Protein AF-A0A1F5DKH7-F1 (afdb_monomer_lite)

Structure (mmCIF, N/CA/C/O backbone):
data_AF-A0A1F5DKH7-F1
#
_entry.id   AF-A0A1F5DKH7-F1
#
loop_
_atom_site.group_PDB
_atom_site.id
_atom_site.type_symbol
_atom_site.label_atom_id
_atom_site.label_alt_id
_atom_site.label_comp_id
_atom_site.label_asym_id
_atom_site.label_entity_id
_atom_site.label_seq_id
_atom_site.pdbx_PDB_ins_code
_atom_site.Cartn_x
_atom_site.Cartn_y
_atom_site.Cartn_z
_atom_site.occupancy
_atom_site.B_iso_or_equiv
_atom_site.auth_seq_id
_atom_site.auth_comp_id
_atom_site.auth_asym_id
_atom_site.auth_atom_id
_atom_site.pdbx_PDB_model_num
ATOM 1 N N . MET A 1 1 ? 33.934 -6.579 -40.779 1.00 61.19 1 MET A N 1
ATOM 2 C CA . MET A 1 1 ? 34.399 -6.782 -39.389 1.00 61.19 1 MET A CA 1
ATOM 3 C C . MET A 1 1 ? 33.948 -5.652 -38.459 1.00 61.19 1 MET A C 1
ATOM 5 O O . MET A 1 1 ? 33.273 -5.940 -37.487 1.00 61.19 1 MET A O 1
ATOM 9 N N . SER A 1 2 ? 34.213 -4.373 -38.754 1.00 68.75 2 SER A N 1
ATOM 10 C CA . SER A 1 2 ? 33.859 -3.241 -37.866 1.00 68.75 2 SER A CA 1
ATOM 11 C C . SER A 1 2 ? 32.349 -2.970 -37.724 1.00 68.75 2 SER A C 1
ATOM 13 O O . SER A 1 2 ? 31.891 -2.573 -36.658 1.00 68.75 2 SER A O 1
ATOM 15 N N . GLY A 1 3 ? 31.568 -3.202 -38.787 1.00 74.69 3 GLY A N 1
ATOM 16 C CA . GLY A 1 3 ? 30.118 -2.960 -38.788 1.00 74.69 3 GLY A CA 1
ATOM 17 C C . GLY A 1 3 ? 29.310 -3.939 -37.928 1.00 74.69 3 GLY A C 1
ATOM 18 O O . GLY A 1 3 ? 28.326 -3.539 -37.318 1.00 74.69 3 GLY A O 1
ATOM 19 N N . GLU A 1 4 ? 29.744 -5.198 -37.814 1.00 80.12 4 GLU A N 1
ATOM 20 C CA . GLU A 1 4 ? 29.054 -6.206 -36.991 1.00 80.12 4 GLU A CA 1
ATOM 21 C C . GLU A 1 4 ? 29.240 -5.949 -35.493 1.00 80.12 4 GLU A C 1
ATOM 23 O O . GLU A 1 4 ? 28.302 -6.093 -34.713 1.00 80.12 4 GLU A O 1
ATOM 28 N N . ILE A 1 5 ? 30.427 -5.479 -35.100 1.00 84.69 5 ILE A N 1
ATOM 29 C CA . ILE A 1 5 ? 30.741 -5.123 -33.712 1.00 84.69 5 ILE A CA 1
ATOM 30 C C . ILE A 1 5 ? 29.894 -3.919 -33.272 1.00 84.69 5 ILE A C 1
ATOM 32 O O . ILE A 1 5 ? 29.333 -3.916 -32.178 1.00 84.69 5 ILE A O 1
ATOM 36 N N . ALA A 1 6 ? 29.734 -2.915 -34.141 1.00 83.69 6 ALA A N 1
ATOM 37 C CA . ALA A 1 6 ? 28.900 -1.748 -33.855 1.00 83.69 6 ALA A CA 1
ATOM 38 C C . ALA A 1 6 ? 27.423 -2.127 -33.640 1.00 83.69 6 ALA A C 1
ATOM 40 O O . ALA A 1 6 ? 26.774 -1.620 -32.724 1.00 83.69 6 ALA A O 1
ATOM 41 N N . LEU A 1 7 ? 26.905 -3.057 -34.445 1.00 85.50 7 LEU A N 1
ATOM 42 C CA . LEU A 1 7 ? 25.514 -3.505 -34.375 1.00 85.50 7 LEU A CA 1
ATOM 43 C C . LEU A 1 7 ? 25.231 -4.310 -33.097 1.00 85.50 7 LEU A C 1
ATOM 45 O O . LEU A 1 7 ? 24.189 -4.125 -32.467 1.00 85.50 7 LEU A O 1
ATOM 49 N N . GLN A 1 8 ? 26.184 -5.142 -32.671 1.00 89.12 8 GLN A N 1
ATOM 50 C CA . GLN A 1 8 ? 26.097 -5.875 -31.405 1.00 89.12 8 GLN A CA 1
ATOM 51 C C . GLN A 1 8 ? 26.068 -4.938 -30.196 1.00 89.12 8 GLN A C 1
ATOM 53 O O . GLN A 1 8 ? 25.229 -5.105 -29.312 1.00 89.12 8 GLN A O 1
ATOM 58 N N . ILE A 1 9 ? 26.939 -3.927 -30.172 1.00 90.62 9 ILE A N 1
ATOM 59 C CA . ILE A 1 9 ? 27.001 -2.964 -29.066 1.00 90.62 9 ILE A CA 1
ATOM 60 C C . ILE A 1 9 ? 25.667 -2.218 -28.939 1.00 90.62 9 ILE A C 1
ATOM 62 O O . ILE A 1 9 ? 25.094 -2.160 -27.851 1.00 90.62 9 ILE A O 1
ATOM 66 N N . ILE A 1 10 ? 25.130 -1.714 -30.054 1.00 92.81 10 ILE A N 1
ATOM 67 C CA . ILE A 1 10 ? 23.834 -1.022 -30.079 1.00 92.81 10 ILE A CA 1
ATOM 68 C C . ILE A 1 10 ? 22.717 -1.946 -29.568 1.00 92.81 10 ILE A C 1
ATOM 70 O O . ILE A 1 10 ? 21.919 -1.533 -28.726 1.00 92.81 10 ILE A O 1
ATOM 74 N N . GLY A 1 11 ? 22.692 -3.207 -30.010 1.00 92.88 11 GLY A N 1
ATOM 75 C CA . GLY A 1 11 ? 21.702 -4.191 -29.564 1.00 92.88 11 GLY A CA 1
ATOM 76 C C . GLY A 1 11 ? 21.715 -4.431 -28.050 1.00 92.88 11 GLY A C 1
ATOM 77 O O . GLY A 1 11 ? 20.655 -4.470 -27.423 1.00 92.88 11 GLY A O 1
ATOM 78 N N . VAL A 1 12 ? 22.901 -4.520 -27.441 1.00 94.31 12 VAL A N 1
ATOM 79 C CA . VAL A 1 12 ? 23.045 -4.705 -25.987 1.00 94.31 12 VAL A CA 1
ATOM 80 C C . VAL A 1 12 ? 22.502 -3.498 -25.220 1.00 94.31 12 VAL A C 1
ATOM 82 O O . VAL A 1 12 ? 21.738 -3.672 -24.269 1.00 94.31 12 VAL A O 1
ATOM 85 N N . PHE A 1 13 ? 22.823 -2.276 -25.653 1.00 94.31 13 PHE A N 1
ATOM 86 C CA . PHE A 1 13 ? 22.310 -1.063 -25.009 1.00 94.31 13 PHE A CA 1
ATOM 87 C C . PHE A 1 13 ? 20.786 -0.957 -25.096 1.00 9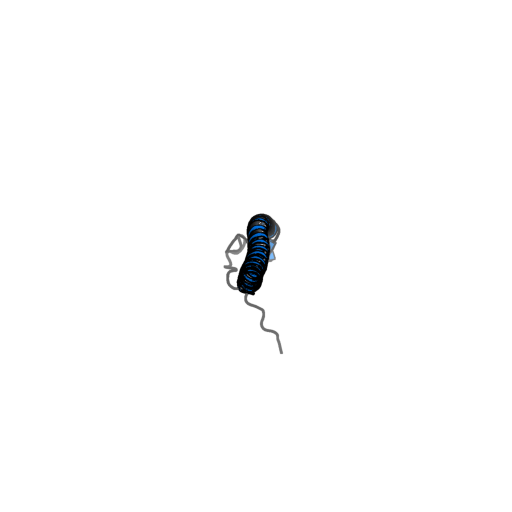4.31 13 PHE A C 1
ATOM 89 O O . PHE A 1 13 ? 20.144 -0.645 -24.092 1.00 94.31 13 PHE A O 1
ATOM 96 N N . PHE A 1 14 ? 20.195 -1.273 -26.251 1.00 95.62 14 PHE A N 1
ATOM 97 C CA . PHE A 1 14 ? 18.738 -1.305 -26.399 1.00 95.62 14 PHE A CA 1
ATOM 98 C C . PHE A 1 14 ? 18.084 -2.368 -25.509 1.00 95.62 14 PHE A C 1
ATOM 100 O O . PHE A 1 14 ? 17.059 -2.088 -24.887 1.00 95.62 14 PHE A O 1
ATOM 107 N N . GLY A 1 15 ? 18.683 -3.557 -25.392 1.00 95.81 15 GLY A N 1
ATOM 108 C CA . GLY A 1 15 ? 18.187 -4.617 -24.510 1.00 95.81 15 GLY A CA 1
ATOM 109 C C . GLY A 1 15 ? 18.207 -4.218 -23.032 1.00 95.81 15 GLY A C 1
ATOM 110 O O .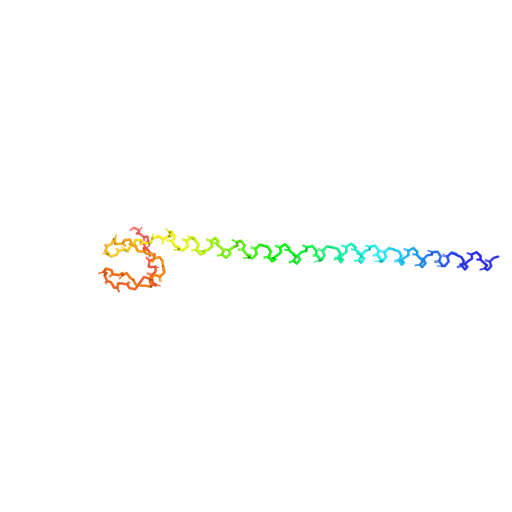 GLY A 1 15 ? 17.215 -4.398 -22.323 1.00 95.81 15 GLY A O 1
ATOM 111 N N . ILE A 1 16 ? 19.305 -3.608 -22.578 1.00 95.62 16 ILE A N 1
ATOM 112 C CA . ILE A 1 16 ? 19.432 -3.104 -21.204 1.00 95.62 16 ILE A CA 1
ATOM 113 C C . ILE A 1 16 ? 18.434 -1.968 -20.955 1.00 95.62 16 ILE A C 1
ATOM 115 O O . ILE A 1 16 ? 17.742 -1.972 -19.938 1.00 95.62 16 ILE A O 1
ATOM 119 N N . PHE A 1 17 ? 18.307 -1.022 -21.888 1.00 95.62 17 PHE A N 1
ATOM 120 C CA . PHE A 1 17 ? 17.356 0.083 -21.771 1.00 95.62 17 PHE A CA 1
ATOM 121 C C . PHE A 1 17 ? 15.909 -0.419 -21.685 1.00 95.62 17 PHE A C 1
ATOM 123 O O . PHE A 1 17 ? 15.160 0.011 -20.808 1.00 95.62 17 PHE A O 1
ATOM 130 N N . ALA A 1 18 ? 15.529 -1.381 -22.530 1.00 95.94 18 ALA A N 1
ATOM 131 C CA . ALA A 1 18 ? 14.206 -1.995 -22.489 1.00 95.94 18 ALA A CA 1
ATOM 132 C C . ALA A 1 18 ? 13.935 -2.685 -21.141 1.00 95.94 18 ALA A C 1
ATOM 134 O O . ALA A 1 18 ? 12.863 -2.495 -20.565 1.00 95.94 18 ALA A O 1
ATOM 135 N N . LEU A 1 19 ? 14.913 -3.418 -20.594 1.00 96.00 19 LEU A N 1
ATOM 136 C CA . LEU A 1 19 ? 14.799 -4.028 -19.264 1.00 96.00 19 LEU A CA 1
ATOM 137 C C . LEU A 1 19 ? 14.597 -2.983 -18.163 1.00 96.00 19 LEU A C 1
ATOM 139 O O . LEU A 1 19 ? 13.702 -3.139 -17.331 1.00 96.00 19 LEU A O 1
ATOM 143 N N . ILE A 1 20 ? 15.377 -1.899 -18.179 1.00 95.94 20 ILE A N 1
ATOM 144 C CA . ILE A 1 20 ? 15.250 -0.810 -17.202 1.00 95.94 20 ILE A CA 1
ATOM 145 C C . ILE A 1 20 ? 13.850 -0.187 -17.279 1.00 95.94 20 ILE A C 1
ATOM 147 O O . ILE A 1 20 ? 13.199 -0.019 -16.248 1.00 95.94 20 ILE A O 1
ATOM 151 N N . VAL A 1 21 ? 13.346 0.098 -18.484 1.00 95.62 21 VAL A N 1
ATOM 152 C CA . VAL A 1 21 ? 12.002 0.669 -18.678 1.00 95.62 21 VAL A CA 1
ATOM 153 C C . VAL A 1 21 ? 10.916 -0.265 -18.140 1.00 95.62 21 VAL A C 1
ATOM 155 O O . VAL A 1 21 ? 10.007 0.196 -17.449 1.00 95.62 21 VAL A O 1
ATOM 158 N N . VAL A 1 22 ? 11.014 -1.573 -18.392 1.00 95.31 22 VAL A N 1
ATOM 159 C CA . VAL A 1 22 ? 10.052 -2.563 -17.876 1.00 95.31 22 VAL A CA 1
ATOM 160 C C . VAL A 1 22 ? 10.052 -2.594 -16.346 1.00 95.31 22 VAL A C 1
ATOM 162 O O . VAL A 1 22 ? 8.979 -2.554 -15.737 1.00 95.31 22 VAL A O 1
ATOM 165 N N . VAL A 1 23 ? 11.229 -2.602 -15.715 1.00 95.25 23 VAL A N 1
ATOM 166 C CA . VAL A 1 23 ? 11.359 -2.593 -14.247 1.00 95.25 23 VAL A CA 1
ATOM 167 C C . VAL A 1 23 ? 10.772 -1.312 -13.651 1.00 95.25 23 VAL A C 1
ATOM 169 O O . VAL A 1 23 ? 9.975 -1.378 -12.711 1.00 95.25 23 VAL A O 1
ATOM 172 N N . VAL A 1 24 ? 11.097 -0.148 -14.220 1.00 93.81 24 VAL A N 1
ATOM 173 C CA . VAL A 1 24 ? 10.574 1.149 -13.760 1.00 93.81 24 VAL A CA 1
ATOM 174 C C . VAL A 1 24 ? 9.055 1.224 -13.936 1.00 93.81 24 VAL A C 1
ATOM 176 O O . VAL A 1 24 ? 8.355 1.672 -13.026 1.00 93.81 24 VAL A O 1
ATOM 179 N N . LEU A 1 25 ? 8.509 0.744 -15.056 1.00 91.19 25 LEU A N 1
ATOM 180 C CA . LEU A 1 25 ? 7.059 0.702 -15.280 1.00 91.19 25 LEU A CA 1
ATOM 181 C C . LEU A 1 25 ? 6.344 -0.233 -14.302 1.00 91.19 25 LEU A C 1
ATOM 183 O O . LEU A 1 25 ? 5.264 0.103 -13.815 1.00 91.19 25 LEU A O 1
ATOM 187 N N . HIS A 1 26 ? 6.928 -1.390 -13.991 1.00 88.50 26 HIS A N 1
ATOM 188 C CA . HIS A 1 26 ? 6.364 -2.314 -13.010 1.00 88.50 26 HIS A CA 1
ATOM 189 C C . HIS A 1 26 ? 6.355 -1.692 -11.606 1.00 88.50 26 HIS A C 1
ATOM 191 O O . HIS A 1 26 ? 5.341 -1.727 -10.905 1.00 88.50 26 HIS A O 1
ATOM 197 N N . PHE A 1 27 ? 7.461 -1.056 -11.217 1.00 86.06 27 PHE A N 1
ATOM 198 C CA . PHE A 1 27 ? 7.603 -0.419 -9.910 1.00 86.06 27 PHE A CA 1
ATOM 199 C C . PHE A 1 27 ? 6.679 0.797 -9.742 1.00 86.06 27 PHE A C 1
ATOM 201 O O . PHE A 1 27 ? 5.978 0.918 -8.737 1.00 86.06 27 PHE A O 1
ATOM 208 N N . THR A 1 28 ? 6.605 1.670 -10.749 1.00 82.94 28 THR A N 1
ATOM 209 C CA . THR A 1 28 ? 5.724 2.852 -10.725 1.00 82.94 28 THR A CA 1
ATOM 210 C C . THR A 1 28 ? 4.240 2.475 -10.756 1.00 82.94 28 THR A C 1
ATOM 212 O O . THR A 1 28 ? 3.445 3.094 -10.045 1.00 82.94 28 THR A O 1
ATOM 215 N N . ARG A 1 29 ? 3.851 1.416 -11.483 1.00 78.25 29 ARG A N 1
ATOM 216 C CA . ARG A 1 29 ? 2.486 0.856 -11.425 1.00 78.25 29 ARG A CA 1
ATOM 217 C C . ARG A 1 29 ? 2.144 0.274 -10.054 1.00 78.25 29 ARG A C 1
ATOM 219 O O . ARG A 1 29 ? 1.018 0.461 -9.594 1.00 78.25 29 ARG A O 1
ATOM 226 N N . GLY A 1 30 ? 3.093 -0.397 -9.400 1.00 68.50 30 GLY A N 1
ATOM 227 C CA . GLY A 1 30 ? 2.920 -0.896 -8.032 1.00 68.50 30 GLY A CA 1
ATOM 228 C C . GLY A 1 30 ? 2.679 0.239 -7.033 1.00 68.50 30 GLY A C 1
ATOM 229 O O . GLY A 1 30 ? 1.708 0.207 -6.281 1.00 68.50 30 GLY A O 1
ATOM 230 N N . MET A 1 31 ? 3.495 1.293 -7.108 1.00 61.28 31 MET A N 1
ATOM 231 C CA . MET A 1 31 ? 3.404 2.474 -6.238 1.00 61.28 31 MET A CA 1
ATOM 232 C C . MET A 1 31 ? 2.115 3.291 -6.447 1.00 61.28 31 MET A C 1
ATOM 234 O O . MET A 1 31 ? 1.528 3.785 -5.484 1.00 61.28 31 MET A O 1
ATOM 238 N N . ALA A 1 32 ? 1.631 3.423 -7.688 1.00 59.38 32 ALA A N 1
ATOM 239 C CA . ALA A 1 32 ? 0.397 4.159 -7.983 1.00 59.38 32 ALA A CA 1
ATOM 240 C C . ALA A 1 32 ? -0.864 3.472 -7.420 1.00 59.38 32 ALA A C 1
ATOM 242 O O . ALA A 1 32 ? -1.839 4.142 -7.075 1.00 59.38 32 ALA A O 1
ATOM 243 N N . LYS A 1 33 ? -0.847 2.139 -7.301 1.00 58.53 33 LYS A N 1
ATOM 244 C CA . LYS A 1 33 ? -1.978 1.351 -6.792 1.00 58.53 33 LYS A CA 1
ATOM 245 C C . LYS A 1 33 ? -2.134 1.439 -5.266 1.00 58.53 33 LYS A C 1
ATOM 247 O O . LYS A 1 33 ? -3.252 1.323 -4.768 1.00 58.53 33 LYS A O 1
ATOM 252 N N . ASP A 1 34 ? -1.048 1.691 -4.536 1.00 58.31 34 ASP A N 1
ATOM 253 C CA . ASP A 1 34 ? -1.037 1.693 -3.065 1.00 58.31 34 ASP A CA 1
ATOM 254 C C . ASP A 1 34 ? -1.674 2.965 -2.459 1.00 58.31 34 ASP A C 1
ATOM 256 O O . ASP A 1 34 ? -2.471 2.922 -1.515 1.00 58.31 34 ASP A O 1
ATOM 260 N N . ARG A 1 35 ? -1.448 4.128 -3.087 1.00 56.25 35 ARG A N 1
ATOM 261 C CA . ARG A 1 35 ? -2.026 5.400 -2.610 1.00 56.25 35 ARG A CA 1
ATOM 262 C C . ARG A 1 35 ? -3.554 5.431 -2.647 1.00 56.25 35 ARG A C 1
ATOM 264 O O . ARG A 1 35 ? -4.170 5.985 -1.748 1.00 56.25 35 ARG A O 1
ATOM 271 N N . ASN A 1 36 ? -4.177 4.798 -3.637 1.00 60.28 36 ASN A N 1
ATOM 272 C CA . ASN A 1 36 ? -5.633 4.859 -3.784 1.00 60.28 36 ASN A CA 1
ATOM 273 C C . ASN A 1 36 ? -6.361 3.937 -2.782 1.00 60.28 36 ASN A C 1
ATOM 275 O O . ASN A 1 36 ? -7.448 4.249 -2.307 1.00 60.28 36 ASN A O 1
ATOM 279 N N . ILE A 1 37 ? -5.744 2.814 -2.396 1.00 63.06 37 ILE A N 1
ATOM 280 C CA . ILE A 1 37 ? -6.317 1.871 -1.420 1.00 63.06 37 ILE A CA 1
ATOM 281 C C . ILE A 1 37 ? -6.176 2.397 0.013 1.00 63.06 37 ILE A C 1
ATOM 283 O O . ILE A 1 37 ? -7.067 2.177 0.837 1.00 63.06 37 ILE A O 1
ATOM 287 N N . SER A 1 38 ? -5.086 3.102 0.322 1.00 60.31 38 SER A N 1
ATOM 288 C CA . SER A 1 38 ? -4.867 3.665 1.660 1.00 60.31 38 SER A CA 1
ATOM 289 C C . SER A 1 38 ? -5.861 4.782 2.004 1.00 60.31 38 SER A C 1
ATOM 291 O O . SER A 1 38 ? -6.364 4.810 3.129 1.00 60.31 38 SER A O 1
ATOM 293 N N . GLU A 1 39 ? -6.247 5.628 1.043 1.00 59.94 39 GLU A N 1
ATOM 294 C CA . GLU A 1 39 ? -7.297 6.637 1.265 1.00 59.94 39 GLU A CA 1
ATOM 295 C C . GLU A 1 39 ? -8.685 6.017 1.472 1.00 59.94 39 GLU A C 1
ATOM 297 O O . GLU A 1 39 ? -9.445 6.459 2.338 1.00 59.94 39 GLU A O 1
ATOM 302 N N . ILE A 1 40 ? -9.008 4.953 0.729 1.00 59.31 40 ILE A N 1
ATOM 303 C CA . ILE A 1 40 ? -10.285 4.238 0.871 1.00 59.31 40 ILE A CA 1
ATOM 304 C C . ILE A 1 40 ? -10.354 3.517 2.227 1.00 59.31 40 ILE A C 1
ATOM 306 O O . ILE A 1 40 ? -11.385 3.569 2.900 1.00 59.31 40 ILE A O 1
ATOM 310 N N . LYS A 1 41 ? -9.251 2.904 2.680 1.00 59.25 41 LYS A N 1
ATOM 311 C CA . LYS A 1 41 ? -9.188 2.240 3.994 1.00 59.25 41 LYS A CA 1
ATOM 312 C C . LYS A 1 41 ? -9.331 3.217 5.161 1.00 59.25 41 LYS A C 1
ATOM 314 O O . LYS A 1 41 ? -9.987 2.885 6.144 1.00 59.25 41 LYS A O 1
ATOM 319 N N . LYS A 1 42 ? -8.778 4.430 5.055 1.00 59.56 42 LYS A N 1
ATOM 320 C CA . LYS A 1 42 ? -8.844 5.428 6.135 1.00 59.56 42 LYS A CA 1
ATOM 321 C C . LYS A 1 42 ? -10.276 5.904 6.404 1.00 59.56 42 LYS A C 1
ATOM 323 O O . LYS A 1 42 ? -10.651 6.075 7.558 1.00 59.56 42 LYS A O 1
ATOM 328 N N . LYS A 1 43 ? -11.096 6.040 5.355 1.00 59.00 43 LYS A N 1
ATOM 329 C CA . LYS A 1 43 ? -12.508 6.441 5.485 1.00 59.00 43 LYS A CA 1
ATOM 330 C C . LYS A 1 43 ? -13.383 5.372 6.142 1.00 59.00 43 LYS A C 1
ATOM 332 O O . LYS A 1 43 ? -14.327 5.723 6.835 1.00 59.00 43 LYS A O 1
ATOM 337 N N . GLN A 1 44 ? -13.090 4.085 5.941 1.00 59.69 44 GLN A N 1
ATOM 338 C CA . GLN A 1 44 ? -13.882 3.021 6.569 1.00 59.69 44 GLN A CA 1
ATOM 339 C C . GLN A 1 44 ? -13.601 2.863 8.065 1.00 59.69 44 GLN A C 1
ATOM 341 O O . GLN A 1 44 ? -14.525 2.568 8.815 1.00 59.69 44 GLN A O 1
ATOM 346 N N . ILE A 1 45 ? -12.363 3.083 8.509 1.00 59.25 45 ILE A N 1
ATOM 347 C CA . ILE A 1 45 ? -12.000 2.930 9.926 1.00 59.25 45 ILE A CA 1
ATOM 348 C C . ILE A 1 45 ? -12.629 4.046 10.779 1.00 59.25 45 ILE A C 1
ATOM 350 O O . ILE A 1 45 ? -13.124 3.770 11.867 1.00 59.25 45 ILE A O 1
ATOM 354 N N . ASP A 1 46 ? -12.693 5.273 10.255 1.00 59.53 46 ASP A N 1
ATOM 355 C CA . ASP A 1 46 ? -13.251 6.438 10.964 1.00 59.53 46 ASP A CA 1
ATOM 356 C C . ASP A 1 46 ? -14.761 6.296 11.252 1.00 59.53 46 ASP A C 1
ATOM 358 O O . ASP A 1 46 ? -15.239 6.614 12.340 1.00 59.53 46 ASP A O 1
ATOM 362 N N . VAL A 1 47 ? -15.517 5.722 10.306 1.00 60.47 47 VAL A N 1
ATOM 363 C CA . VAL A 1 47 ? -16.961 5.479 10.474 1.00 60.47 47 VAL A CA 1
ATOM 364 C C . VAL A 1 47 ? -17.228 4.387 11.515 1.00 60.47 47 VAL A C 1
ATOM 366 O O . VAL A 1 47 ? -18.168 4.500 12.299 1.00 60.47 47 VAL A O 1
ATOM 369 N N . VAL A 1 48 ? -16.404 3.337 11.554 1.00 60.00 48 VAL A N 1
ATOM 370 C CA . VAL A 1 48 ? -16.590 2.224 12.498 1.00 60.00 48 VAL A CA 1
ATOM 371 C C . VAL A 1 48 ? -16.283 2.651 13.936 1.00 60.00 48 VAL A C 1
ATOM 373 O O . VAL A 1 48 ? -17.046 2.305 14.835 1.00 60.00 48 VAL A O 1
ATOM 376 N N . ASP A 1 49 ? -15.229 3.440 14.156 1.00 59.16 49 ASP A N 1
ATOM 377 C CA . ASP A 1 49 ? -14.838 3.896 15.498 1.00 59.16 49 ASP A CA 1
ATOM 378 C C . ASP A 1 49 ? -15.911 4.799 16.133 1.00 59.16 49 ASP A C 1
ATOM 380 O O . ASP A 1 49 ? -16.323 4.594 17.278 1.00 59.16 49 ASP A O 1
ATOM 384 N N . LYS A 1 50 ? -16.475 5.723 15.342 1.00 59.53 50 LYS A N 1
ATOM 385 C CA . LYS A 1 50 ? -17.540 6.623 15.802 1.00 59.53 50 LYS A CA 1
ATOM 386 C C . LYS A 1 50 ? -18.817 5.875 16.198 1.00 59.53 50 LYS A C 1
ATOM 388 O O . LYS A 1 50 ? -19.420 6.196 17.219 1.00 59.53 50 LYS A O 1
ATOM 393 N N . HIS A 1 51 ? -19.219 4.872 15.417 1.00 59.88 51 HIS A N 1
ATOM 394 C CA . HIS A 1 51 ? -20.410 4.078 15.726 1.00 59.88 51 HIS A CA 1
ATOM 395 C C . HIS A 1 51 ? -20.200 3.121 16.900 1.00 59.88 51 HIS A C 1
ATOM 397 O O . HIS A 1 51 ? -21.142 2.870 17.652 1.00 59.88 51 HIS A O 1
ATOM 403 N N . PHE A 1 52 ? -18.988 2.594 17.084 1.00 59.88 52 PHE A N 1
ATOM 404 C CA . PHE A 1 52 ? -18.701 1.737 18.228 1.00 59.88 52 PHE A CA 1
ATOM 405 C C . PHE A 1 52 ? -18.749 2.534 19.534 1.00 59.88 52 PHE A C 1
ATOM 407 O O . PHE A 1 52 ? -19.393 2.107 20.490 1.00 59.88 52 PHE A O 1
ATOM 414 N N . ASN A 1 53 ? -18.169 3.733 19.554 1.00 58.28 53 ASN A N 1
ATOM 415 C CA . ASN A 1 53 ? -18.163 4.581 20.742 1.00 58.28 53 ASN A CA 1
ATOM 416 C C . ASN A 1 53 ? -19.581 5.007 21.191 1.00 58.28 53 ASN A C 1
ATOM 418 O O . ASN A 1 53 ? -19.860 5.080 22.386 1.00 58.28 53 ASN A O 1
ATOM 422 N N . GLU A 1 54 ? -20.514 5.186 20.249 1.00 60.41 54 GLU A N 1
ATOM 423 C CA . GLU A 1 54 ? -21.921 5.490 20.555 1.00 60.41 54 GLU A CA 1
ATOM 424 C C . GLU A 1 54 ? -22.692 4.278 21.125 1.00 60.41 54 GLU A C 1
ATOM 426 O O . GLU A 1 54 ? -23.632 4.436 21.911 1.00 60.41 54 GLU A O 1
ATOM 431 N N . MET A 1 55 ? -22.292 3.054 20.762 1.00 58.81 55 MET A N 1
ATOM 432 C CA . MET A 1 55 ? -22.962 1.821 21.198 1.00 58.81 55 MET A CA 1
ATOM 433 C C . MET A 1 55 ? -22.388 1.224 22.485 1.00 58.81 55 MET A C 1
ATOM 435 O O . MET A 1 55 ? -23.087 0.464 23.162 1.00 58.81 55 MET A O 1
ATOM 439 N N . VAL A 1 56 ? -21.152 1.558 22.860 1.00 63.09 56 VAL A N 1
ATOM 440 C CA . VAL A 1 56 ? -20.551 1.021 24.083 1.00 63.09 56 VAL A CA 1
ATOM 441 C C . VAL A 1 56 ? -20.999 1.830 25.300 1.00 63.09 56 VAL A C 1
ATOM 443 O O . VAL A 1 56 ? -20.608 2.977 25.527 1.00 63.09 56 VAL A O 1
ATOM 446 N N . ARG A 1 57 ? -21.827 1.187 26.123 1.00 65.94 57 ARG A N 1
ATOM 447 C CA . ARG A 1 57 ? -22.220 1.675 27.446 1.00 65.94 57 ARG A CA 1
ATOM 448 C C . ARG A 1 57 ? -21.360 0.987 28.493 1.00 65.94 57 ARG A C 1
ATOM 450 O O . ARG A 1 57 ? -21.289 -0.238 28.525 1.00 65.94 57 ARG A O 1
ATOM 457 N N . ILE A 1 58 ? -20.726 1.779 29.345 1.00 70.38 58 ILE A N 1
ATOM 458 C CA . ILE A 1 58 ? -19.978 1.296 30.503 1.00 70.38 58 ILE A CA 1
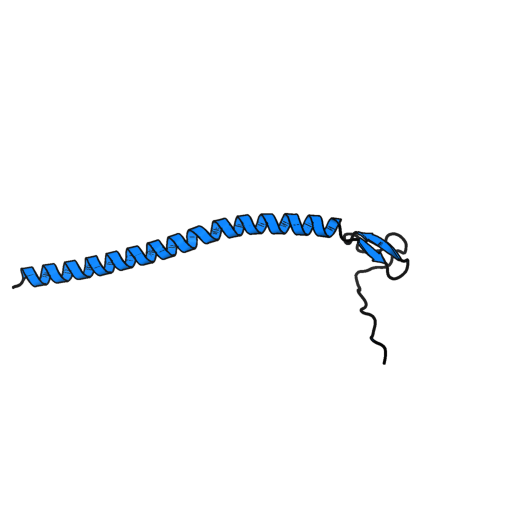ATOM 459 C C . ILE A 1 58 ? -20.908 1.263 31.705 1.00 70.38 58 ILE A C 1
ATOM 461 O O . ILE A 1 58 ? -21.705 2.179 31.918 1.00 70.38 58 ILE A O 1
ATOM 465 N N . GLU A 1 59 ? -20.777 0.219 32.507 1.00 67.56 59 GLU A N 1
ATOM 466 C CA . GLU A 1 59 ? -21.416 0.136 33.810 1.00 67.56 59 GLU A CA 1
ATOM 467 C C . GLU A 1 59 ? -20.515 0.786 34.867 1.00 67.56 59 GLU A C 1
ATOM 469 O O . GLU A 1 59 ? -19.321 0.492 34.962 1.00 67.56 59 GLU A O 1
ATOM 474 N N . CYS A 1 60 ? -21.070 1.699 35.666 1.00 69.75 60 CYS A N 1
ATOM 475 C CA . CYS A 1 60 ? -20.329 2.309 36.762 1.00 69.75 60 CYS A CA 1
ATOM 476 C C . CYS A 1 60 ? -20.094 1.289 37.894 1.00 69.75 60 CYS A C 1
ATOM 478 O O . CYS A 1 60 ? -21.073 0.811 38.465 1.00 69.75 60 CYS A O 1
ATOM 480 N N . PRO A 1 61 ? -18.850 1.041 38.342 1.00 71.44 61 PRO A N 1
ATOM 481 C CA . PRO A 1 61 ? -18.575 0.059 39.396 1.00 71.44 61 PRO A CA 1
ATOM 482 C C . PRO A 1 61 ? -19.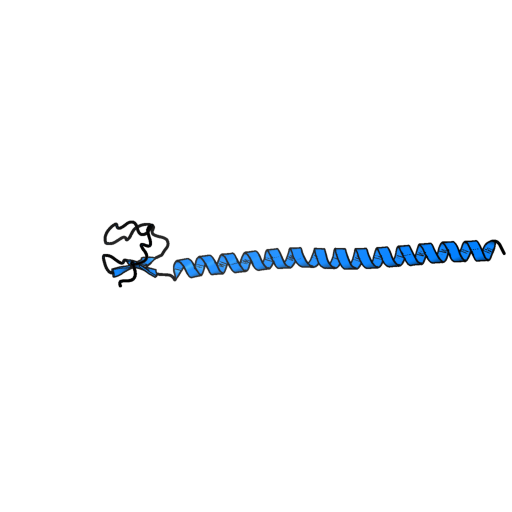125 0.450 40.780 1.00 71.44 61 PRO A C 1
ATOM 484 O O . PRO A 1 61 ? -19.209 -0.392 41.666 1.00 71.44 61 PRO A O 1
ATOM 487 N N . TYR A 1 62 ? -19.492 1.721 40.986 1.00 74.38 62 TYR A N 1
ATOM 488 C CA . TYR A 1 62 ? -19.942 2.236 42.286 1.00 74.38 62 TYR A CA 1
ATOM 489 C C . TYR A 1 62 ? -21.462 2.318 42.427 1.00 74.38 62 TYR A C 1
ATOM 491 O O . TYR A 1 62 ? -21.990 2.121 43.515 1.00 74.38 62 TYR A O 1
ATOM 499 N N . CYS A 1 63 ? -22.167 2.655 41.346 1.00 76.56 63 CYS A N 1
ATOM 500 C CA . CYS A 1 63 ? -23.618 2.876 41.368 1.00 76.56 63 CYS A CA 1
ATOM 501 C C . CYS A 1 63 ? -24.374 2.058 40.316 1.00 76.56 63 CYS A C 1
ATOM 503 O O . CYS A 1 63 ? -25.574 2.263 40.148 1.00 76.56 63 CYS A O 1
ATOM 505 N N . GLN A 1 64 ? -23.669 1.189 39.577 1.00 73.06 64 GLN A N 1
ATOM 506 C CA . GLN A 1 64 ? -24.208 0.275 38.559 1.00 73.06 64 GLN A CA 1
ATOM 507 C C . GLN A 1 64 ? -25.017 0.971 37.451 1.00 73.06 64 GLN A C 1
ATOM 509 O O . GLN A 1 64 ? -25.731 0.344 36.676 1.00 73.06 64 GLN A O 1
ATOM 514 N N . THR A 1 65 ? -24.901 2.298 37.335 1.00 77.06 65 THR A N 1
ATOM 515 C CA . THR A 1 65 ? -25.546 3.037 36.252 1.00 77.06 65 THR A CA 1
ATOM 516 C C . THR A 1 65 ? -24.798 2.780 34.951 1.00 77.06 65 THR A C 1
ATOM 518 O O . THR A 1 65 ? -23.581 2.955 34.894 1.00 77.06 65 THR A O 1
ATOM 521 N N . LEU A 1 66 ? -25.541 2.444 33.897 1.00 73.75 66 LEU A N 1
ATOM 522 C CA . LEU A 1 66 ? -25.037 2.375 32.529 1.00 73.75 66 LEU A CA 1
ATOM 523 C C . LEU A 1 66 ? -24.989 3.769 31.898 1.00 73.75 66 LEU A C 1
ATOM 525 O O . LEU A 1 66 ? -25.998 4.477 31.866 1.00 73.75 66 LEU A O 1
ATOM 529 N N . TYR A 1 67 ? -23.838 4.156 31.359 1.00 72.06 67 TYR A N 1
ATOM 530 C CA . TYR A 1 67 ? -23.665 5.438 30.673 1.00 72.06 67 TYR A CA 1
ATOM 531 C C . TYR A 1 67 ? -22.667 5.314 29.503 1.00 72.06 67 TYR A C 1
ATOM 533 O O . TYR A 1 67 ? -21.884 4.366 29.469 1.00 72.06 67 TYR A O 1
ATOM 541 N N . PRO A 1 68 ? -22.719 6.205 28.496 1.00 70.88 68 PRO A 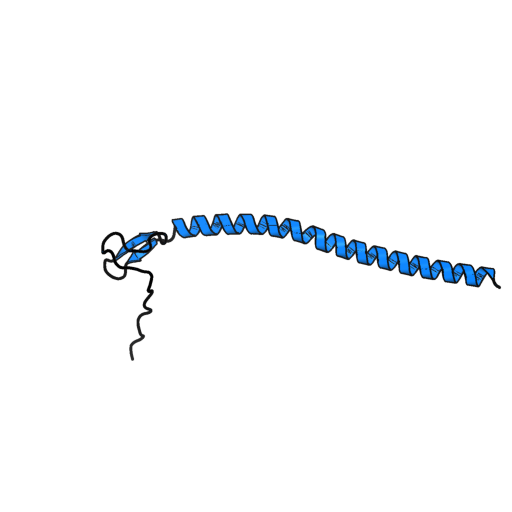N 1
ATOM 542 C CA . PRO A 1 68 ? -21.833 6.129 27.327 1.00 70.88 68 PRO A CA 1
ATOM 543 C C . PRO A 1 68 ? -20.363 6.417 27.681 1.00 70.88 68 PRO A C 1
ATOM 545 O O . PRO A 1 68 ? -20.103 7.250 28.554 1.00 70.88 68 PRO A O 1
ATOM 548 N N . ILE A 1 69 ? -19.420 5.781 26.964 1.00 68.81 69 ILE A N 1
ATOM 549 C CA . ILE A 1 69 ? -17.958 5.962 27.135 1.00 68.81 69 ILE A CA 1
ATOM 550 C C . ILE A 1 69 ? -17.518 7.427 27.047 1.00 68.81 69 ILE A C 1
ATOM 552 O O . ILE A 1 69 ? -16.572 7.828 27.725 1.00 68.81 69 ILE A O 1
ATOM 556 N N . ASP A 1 70 ? -18.226 8.243 26.269 1.00 67.62 70 ASP A N 1
ATOM 557 C CA . ASP A 1 70 ? -17.900 9.658 26.063 1.00 67.62 70 ASP A CA 1
ATOM 558 C C . ASP A 1 70 ? -17.891 10.505 27.344 1.00 67.62 70 ASP A C 1
ATOM 560 O O . ASP A 1 70 ? -17.333 11.606 27.363 1.00 67.62 70 ASP A O 1
ATOM 564 N N . LYS A 1 71 ? -18.504 10.029 28.435 1.00 68.69 71 LYS A N 1
ATOM 565 C CA . LYS A 1 71 ? -18.507 10.752 29.709 1.00 68.69 71 LYS A CA 1
ATOM 566 C C . LYS A 1 71 ? -17.337 10.308 30.586 1.00 68.69 71 LYS A C 1
ATOM 568 O O . LYS A 1 71 ? -17.243 9.163 31.006 1.00 68.69 71 LYS A O 1
ATOM 573 N N . ILE A 1 72 ? -16.475 11.268 30.921 1.00 67.94 72 ILE A N 1
ATOM 574 C CA . ILE A 1 72 ? -15.292 11.074 31.780 1.00 67.94 72 ILE A CA 1
ATOM 575 C C . ILE A 1 72 ? -15.689 10.675 33.215 1.00 67.94 72 ILE A C 1
ATOM 577 O O . ILE A 1 72 ? -14.956 9.942 33.881 1.00 67.94 72 ILE A O 1
ATOM 581 N N . SER A 1 73 ? -16.859 11.131 33.669 1.00 69.94 73 SER A N 1
ATOM 582 C CA . SER A 1 73 ? -17.404 10.871 34.998 1.00 69.94 73 SER A CA 1
ATOM 583 C C . SER A 1 73 ? -18.812 10.282 34.927 1.00 69.94 73 SER A C 1
ATOM 585 O O . SER A 1 73 ? -19.604 10.590 34.028 1.00 69.94 73 SER A O 1
ATOM 587 N N . CYS A 1 74 ? -19.136 9.423 35.894 1.00 73.81 74 CYS A N 1
ATOM 588 C CA . CYS A 1 74 ? -20.468 8.838 35.987 1.00 73.81 74 CYS A CA 1
ATOM 589 C C . CYS A 1 74 ? -21.509 9.927 36.324 1.00 73.81 74 CYS A C 1
ATOM 591 O O . CYS A 1 74 ? -21.350 10.619 37.332 1.00 73.81 74 CYS A O 1
ATOM 593 N N . PRO A 1 75 ? -22.605 10.065 35.552 1.00 74.75 75 PRO A N 1
ATOM 594 C CA . PRO A 1 75 ? -23.609 11.110 35.772 1.00 74.75 75 PRO A CA 1
ATOM 595 C C . PRO A 1 75 ? -24.434 10.929 37.054 1.00 74.75 75 PRO A C 1
ATOM 597 O O . PRO A 1 75 ? -25.042 11.888 37.515 1.00 74.75 75 PRO A O 1
ATOM 600 N N . THR A 1 76 ? -24.472 9.721 37.621 1.00 76.88 76 THR A N 1
ATOM 601 C CA . THR A 1 76 ? -25.289 9.417 38.807 1.00 76.88 76 THR A CA 1
ATOM 602 C C . THR A 1 76 ? -24.531 9.646 40.107 1.00 76.88 76 THR A C 1
ATOM 604 O O . THR A 1 76 ? -25.095 10.173 41.059 1.00 76.88 76 THR A O 1
ATOM 607 N N . CYS A 1 77 ? -23.256 9.246 40.167 1.00 76.81 77 CYS A N 1
ATOM 608 C CA . CYS A 1 77 ? -22.462 9.305 41.399 1.00 76.81 77 CYS A CA 1
ATOM 609 C C . CYS A 1 77 ? -21.263 10.262 41.337 1.00 76.81 77 CYS A C 1
ATOM 611 O O . CYS A 1 77 ? -20.590 10.444 42.347 1.00 76.81 77 CYS A O 1
ATOM 613 N N . GLY A 1 78 ? -20.963 10.850 40.174 1.00 72.12 78 GLY A N 1
ATOM 614 C CA . GLY A 1 78 ? -19.845 11.783 40.003 1.00 72.12 78 GLY A CA 1
ATOM 615 C C . GLY A 1 78 ? -18.453 11.145 40.068 1.00 72.12 78 GLY A C 1
ATOM 616 O O . GLY A 1 78 ? -17.464 11.870 40.083 1.00 72.12 78 GLY A O 1
ATOM 617 N N . ALA A 1 79 ? -18.349 9.811 40.105 1.00 70.75 79 ALA A N 1
ATOM 618 C CA . ALA A 1 79 ? -17.062 9.121 40.152 1.00 70.75 79 ALA A CA 1
ATOM 619 C C . ALA A 1 79 ? -16.277 9.309 38.840 1.00 70.75 79 ALA A C 1
ATOM 621 O O . ALA A 1 79 ? -16.804 9.056 37.754 1.00 70.75 79 ALA A O 1
ATOM 622 N N . ASP A 1 80 ? -15.011 9.721 38.953 1.00 62.69 80 ASP A N 1
ATOM 623 C CA . ASP A 1 80 ? -14.061 9.842 37.841 1.00 62.69 80 ASP A CA 1
ATOM 624 C C . ASP A 1 80 ? -13.623 8.447 37.375 1.00 62.69 80 ASP A C 1
ATOM 626 O O . ASP A 1 80 ? -12.777 7.792 37.991 1.00 62.69 80 ASP A O 1
ATOM 630 N N . THR A 1 81 ? -14.171 7.971 36.258 1.00 61.00 81 THR A N 1
ATOM 631 C CA . THR A 1 81 ? -13.852 6.637 35.720 1.00 61.00 81 THR A CA 1
ATOM 632 C C . THR A 1 81 ? -12.555 6.592 34.914 1.00 61.00 81 THR A C 1
ATOM 634 O O . THR A 1 81 ? -12.237 5.580 34.296 1.00 61.00 81 THR A O 1
ATOM 637 N N . LYS A 1 82 ? -11.729 7.646 34.985 1.00 51.22 82 LYS A N 1
ATOM 638 C CA . LYS A 1 82 ? -10.371 7.689 34.407 1.00 51.22 82 LYS A CA 1
ATOM 639 C C . LYS A 1 82 ? -9.363 6.733 35.057 1.00 51.22 82 LYS A C 1
ATOM 641 O O . LYS A 1 82 ? -8.242 6.617 34.568 1.00 51.22 82 LYS A O 1
ATOM 646 N N . LYS A 1 83 ? -9.727 6.045 36.140 1.00 47.66 83 LYS A N 1
ATOM 647 C CA . LYS A 1 83 ? -8.924 4.969 36.727 1.00 47.66 83 LYS A CA 1
ATOM 648 C C . LYS A 1 83 ? -9.727 3.678 36.683 1.00 47.66 83 LYS A C 1
ATOM 650 O O . LYS A 1 83 ? -10.444 3.366 37.628 1.00 47.66 83 LYS A O 1
ATOM 655 N N . ILE A 1 84 ? -9.576 2.916 35.602 1.00 50.34 84 ILE A N 1
ATOM 656 C CA . ILE A 1 84 ? -9.882 1.484 35.617 1.00 50.34 84 ILE A CA 1
ATOM 657 C C . ILE A 1 84 ? -8.913 0.872 36.640 1.00 50.34 84 ILE A C 1
ATOM 659 O O . ILE A 1 84 ? -7.766 0.565 36.324 1.00 50.34 84 ILE A O 1
ATOM 663 N N . GLN A 1 85 ? -9.320 0.801 37.908 1.00 47.22 85 GLN A N 1
ATOM 664 C CA . GLN A 1 85 ? -8.613 0.000 38.896 1.00 47.22 85 GLN A CA 1
ATOM 665 C C . GLN A 1 85 ? -8.966 -1.447 38.586 1.00 47.22 85 GLN A C 1
ATOM 667 O O . GLN A 1 85 ? -10.059 -1.907 38.909 1.00 47.22 85 GLN A O 1
ATOM 672 N N . PHE A 1 86 ? -8.058 -2.145 37.907 1.00 48.06 86 PHE A N 1
ATOM 673 C CA . PHE A 1 86 ? -8.128 -3.596 37.811 1.00 48.06 86 PHE A CA 1
ATOM 674 C C . PHE A 1 86 ? -8.226 -4.158 39.240 1.00 48.06 86 PHE A C 1
ATOM 676 O O . PHE A 1 86 ? -7.396 -3.789 40.080 1.00 48.06 86 PHE A O 1
ATOM 683 N N . PRO A 1 87 ? -9.233 -4.989 39.559 1.00 47.22 87 PRO A N 1
ATOM 684 C CA . PRO A 1 87 ? -9.313 -5.610 40.871 1.00 47.22 87 PRO A CA 1
ATOM 685 C C . PRO A 1 87 ? -8.047 -6.445 41.099 1.00 47.22 87 PRO A C 1
ATOM 687 O O . PRO A 1 87 ? -7.627 -7.201 40.222 1.00 47.22 87 PRO A O 1
ATOM 690 N N . LYS A 1 88 ? -7.410 -6.286 42.266 1.00 45.59 88 LYS A N 1
ATOM 691 C CA . LYS A 1 88 ? -6.330 -7.184 42.693 1.00 45.59 88 LYS A CA 1
ATOM 692 C C . LYS A 1 88 ? -6.912 -8.595 42.796 1.00 45.59 88 LYS A C 1
ATOM 694 O O . LYS A 1 88 ? -7.916 -8.7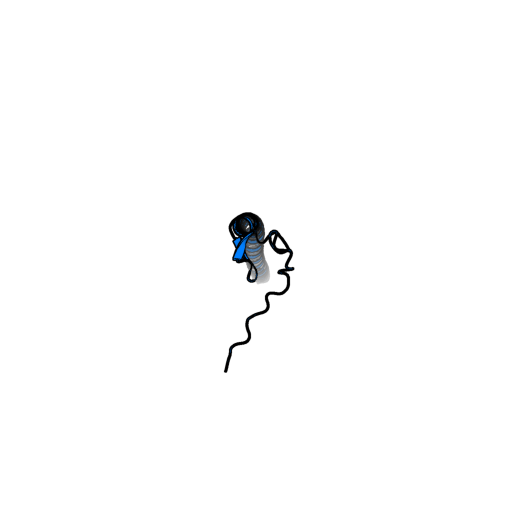78 43.482 1.00 45.59 88 LYS A O 1
ATOM 699 N N . MET A 1 89 ? -6.299 -9.560 42.106 1.00 34.59 89 MET A N 1
ATOM 700 C CA . MET A 1 89 ? -6.608 -10.976 42.307 1.00 34.59 89 MET A CA 1
ATOM 701 C C . MET A 1 89 ? -6.346 -11.339 43.778 1.00 34.59 89 MET A C 1
ATOM 703 O O . MET A 1 89 ? -5.297 -10.948 44.298 1.00 34.59 89 MET A O 1
ATOM 707 N N . PRO A 1 90 ? -7.289 -12.014 44.454 1.00 58.50 90 PRO A N 1
ATOM 708 C CA . PRO A 1 90 ? -7.069 -12.541 45.794 1.00 58.50 90 PRO A CA 1
ATOM 709 C C . PRO A 1 90 ? -6.204 -13.813 45.735 1.00 58.50 90 PRO A C 1
ATOM 711 O O . PRO A 1 90 ? -6.429 -14.645 44.856 1.00 58.50 90 PRO A O 1
ATOM 714 N N . ASP A 1 91 ? -5.258 -13.948 46.671 1.00 48.41 91 ASP A N 1
ATOM 715 C CA . ASP A 1 91 ? -4.726 -15.246 47.124 1.00 48.41 91 ASP A CA 1
ATOM 716 C C . ASP A 1 91 ? -5.618 -15.790 48.253 1.00 48.41 91 ASP A C 1
ATOM 718 O O . ASP A 1 91 ? -6.006 -14.979 49.133 1.00 48.41 91 ASP A O 1
#

Secondary structure (DSSP, 8-state):
-HHHHHHHHHHHHHHHHHHHHHHHHHHHHHHHHHHHHHHHHHHHHHHHHHHHHHH-EEEPTTT--EEETT-SB-TTT--BTT---PPPPP-

Sequence (91 aa):
MSGEIALQIIGVFFGIFALIVVVVLHFTRGMAKDRNISEIKKKQIDVVDKHFNEMVRIECPYCQTLYPIDKISCPTCGADTKKIQFPKMPD

Foldseek 3Di:
DVVVVVVVVVVVVVVVVVVVVVVVVVVVVVVVVVVVVVVVVVVVVVVVVVVVQVPDWDQDPPPRDTDGPPDQADPPPRDRPPDPPDDDDDD

Radius of gyration: 32.23 Å; chains: 1; bounding box: 60×27×86 Å

pLDDT: mean 70.82, std 15.08, range [34.59, 96.0]